Protein AF-A0A4Q5Z6D7-F1 (afdb_monomer_lite)

pLDDT: mean 85.57, std 9.88, range [54.84, 97.62]

Foldseek 3Di:
DPPPPPPVVVVVVVVVVVVVVVVVVVVVVVVVCVPPVVVVVVVVVVVVVVLVVVQVVLVVVLVVLLVVLVVLLVCLVPPVDDLVVSLVVSVVSLVVLVVSLVVRPPSVVDPSVVSSVVSNVSSVVSSVVSVVD

Sequence (133 aa):
MKPQNKTERSRAFMRFLLLFIVTISLVVVAIFYSIEVPQAENEKLRHKLAALQKESESTANFNELLEEAMDELNKLSIPTESAVAVNQRVQLKIIAMEKLLRQIPNSENSIYHLTIRNMSELNQAKYKLSQGR

Radius of gyration: 35.44 Å; chains: 1; bounding box: 70×22×105 Å

Secondary structure (DSSP, 8-state):
---S-HHHHHHHHHHHHHHHHHHHHHHHHHHHHHHHHHHHHHHHHHHHHHHHHHHHHHHHHHHHHHHHHHHHHHHTTSTTS-HHHHHHHHHHHHHHHHHHHTTSTTGGG-HHHHHHHHHHHHHHHHHHHHH--

Structure (mmCIF, N/CA/C/O backbone):
data_AF-A0A4Q5Z6D7-F1
#
_entry.id   AF-A0A4Q5Z6D7-F1
#
loop_
_atom_site.group_PDB
_atom_site.id
_atom_site.type_symbol
_atom_site.label_atom_id
_atom_site.label_alt_id
_atom_site.label_comp_id
_atom_site.label_asym_id
_atom_site.label_entity_id
_atom_site.label_seq_id
_atom_site.pdbx_PDB_ins_code
_atom_site.Cartn_x
_atom_site.Cartn_y
_atom_site.Cartn_z
_atom_site.occupancy
_atom_site.B_iso_or_equiv
_atom_site.auth_seq_id
_atom_site.auth_comp_id
_atom_site.auth_asym_id
_atom_site.auth_atom_id
_atom_site.pdbx_PDB_model_num
ATOM 1 N N . MET A 1 1 ? -42.999 -11.344 70.199 1.00 57.41 1 MET A N 1
ATOM 2 C CA . MET A 1 1 ? -42.985 -9.862 70.243 1.00 57.41 1 MET A CA 1
ATOM 3 C C . MET A 1 1 ? -43.034 -9.321 68.818 1.00 57.41 1 MET A C 1
ATOM 5 O O . MET A 1 1 ? -42.198 -9.712 68.013 1.00 57.41 1 MET A O 1
ATOM 9 N N . LYS A 1 2 ? -44.032 -8.496 68.459 1.00 57.97 2 LYS A N 1
ATOM 10 C CA . LYS A 1 2 ? -44.057 -7.827 67.145 1.00 57.97 2 LYS A CA 1
ATOM 11 C C . LYS A 1 2 ? -43.086 -6.640 67.213 1.00 57.97 2 LYS A C 1
ATOM 13 O O . LYS A 1 2 ? -43.254 -5.813 68.102 1.00 57.97 2 LYS A O 1
ATOM 18 N N . PRO A 1 3 ? -42.079 -6.550 66.330 1.00 61.97 3 PRO A N 1
ATOM 19 C CA . PRO A 1 3 ? -41.137 -5.440 66.366 1.00 61.97 3 PRO A CA 1
ATOM 20 C C . PRO A 1 3 ? -41.888 -4.133 66.095 1.00 61.97 3 PRO A C 1
ATOM 22 O O . PRO A 1 3 ? -42.583 -4.017 65.086 1.00 61.97 3 PRO A O 1
ATOM 25 N N . GLN A 1 4 ? -41.759 -3.171 67.007 1.00 64.31 4 GLN A N 1
ATOM 26 C CA . GLN A 1 4 ? -42.440 -1.872 66.949 1.00 64.31 4 GLN A CA 1
ATOM 27 C C . GLN A 1 4 ? -41.902 -0.998 65.800 1.00 64.31 4 GLN A C 1
ATOM 29 O O . GLN A 1 4 ? -42.610 -0.139 65.286 1.00 64.31 4 GLN A O 1
ATOM 34 N N . ASN A 1 5 ? -40.689 -1.296 65.314 1.00 71.94 5 ASN A N 1
ATOM 35 C CA . ASN A 1 5 ? -40.016 -0.562 64.247 1.00 71.94 5 ASN A CA 1
ATOM 36 C C . ASN A 1 5 ? -40.180 -1.188 62.841 1.00 71.94 5 ASN A C 1
ATOM 38 O O . ASN A 1 5 ? -39.211 -1.436 62.121 1.00 71.94 5 ASN A O 1
ATOM 42 N N . LYS A 1 6 ? -41.408 -1.539 62.446 1.00 73.31 6 LYS A N 1
ATOM 43 C CA . LYS A 1 6 ? -41.669 -2.090 61.098 1.00 73.31 6 LYS A CA 1
ATOM 44 C C . LYS A 1 6 ? -41.568 -1.032 59.995 1.00 73.31 6 LYS A C 1
ATOM 46 O O . LYS A 1 6 ? -41.126 -1.341 58.891 1.00 73.31 6 LYS A O 1
ATOM 51 N N . THR A 1 7 ? -41.970 0.199 60.292 1.00 75.94 7 THR A N 1
ATOM 52 C CA . THR A 1 7 ? -42.044 1.305 59.329 1.00 75.94 7 THR A CA 1
ATOM 53 C C . THR A 1 7 ? -40.669 1.865 58.974 1.00 75.94 7 THR A C 1
ATOM 55 O O . THR A 1 7 ? -40.395 2.038 57.785 1.00 75.94 7 THR A O 1
ATOM 58 N N . GLU A 1 8 ? -39.761 2.076 59.936 1.00 80.31 8 GLU A N 1
ATOM 59 C CA . GLU A 1 8 ? -38.404 2.529 59.587 1.00 80.31 8 GLU A CA 1
ATOM 60 C C . GLU A 1 8 ? -37.609 1.429 58.890 1.00 80.31 8 GLU A C 1
ATOM 62 O O . GLU A 1 8 ? -36.881 1.725 57.946 1.00 80.31 8 GLU A O 1
ATOM 67 N N . ARG A 1 9 ? -37.808 0.155 59.261 1.00 82.56 9 ARG A N 1
ATOM 68 C CA . ARG A 1 9 ? -37.201 -0.982 58.549 1.00 82.56 9 ARG A CA 1
ATOM 69 C C . ARG A 1 9 ? -37.604 -1.017 57.080 1.00 82.56 9 ARG A C 1
ATOM 71 O O . ARG A 1 9 ? -36.741 -1.170 56.223 1.00 82.56 9 ARG A O 1
ATOM 78 N N . SER A 1 10 ? -38.887 -0.823 56.779 1.00 83.06 10 SER A N 1
ATOM 79 C CA . SER A 1 10 ? -39.364 -0.778 55.392 1.00 83.06 10 SER A CA 1
ATOM 80 C C . SER A 1 10 ? -38.794 0.416 54.624 1.00 83.06 10 SER A C 1
ATOM 82 O O . SER A 1 10 ? -38.444 0.279 53.454 1.00 83.06 10 SER A O 1
ATOM 84 N N . ARG A 1 11 ? -38.680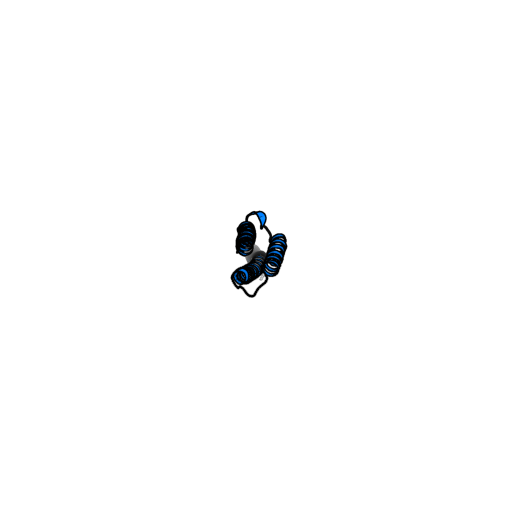 1.587 55.261 1.00 87.50 11 ARG A N 1
ATOM 85 C CA . ARG A 1 11 ? -38.144 2.798 54.621 1.00 87.50 11 ARG A CA 1
ATOM 86 C C . ARG A 1 11 ? -36.634 2.698 54.382 1.00 87.50 11 ARG A C 1
ATOM 88 O O . ARG A 1 11 ? -36.163 3.099 53.321 1.00 87.50 11 ARG A O 1
ATOM 95 N N . ALA A 1 12 ? -35.886 2.138 55.332 1.00 88.56 12 ALA A N 1
ATOM 96 C CA . ALA A 1 12 ? -34.462 1.852 55.185 1.00 88.56 12 ALA A CA 1
ATOM 97 C C . ALA A 1 12 ? -34.213 0.812 54.085 1.00 88.56 12 ALA A C 1
ATOM 99 O O . ALA A 1 12 ? -33.364 1.028 53.224 1.00 88.56 12 ALA A O 1
ATOM 100 N N . PHE A 1 13 ? -35.013 -0.259 54.054 1.00 90.56 13 PHE A N 1
ATOM 101 C CA . PHE A 1 13 ? -34.956 -1.264 52.995 1.00 90.56 13 PHE A CA 1
ATOM 102 C C . PHE A 1 13 ? -35.244 -0.661 51.619 1.00 90.56 13 PHE A C 1
ATOM 104 O O . PHE A 1 13 ? -34.521 -0.944 50.673 1.00 90.56 13 PHE A O 1
ATOM 111 N N . MET A 1 14 ? -36.241 0.221 51.503 1.00 91.00 14 MET A N 1
ATOM 112 C CA . MET A 1 14 ? -36.574 0.823 50.212 1.00 91.00 14 MET A CA 1
ATOM 113 C C . MET A 1 14 ? -35.484 1.777 49.708 1.00 91.00 14 MET A C 1
ATOM 115 O O . MET A 1 14 ? -35.171 1.782 48.521 1.00 91.00 14 MET A O 1
ATOM 119 N N . ARG A 1 15 ? -34.849 2.540 50.608 1.00 92.62 15 ARG A N 1
ATOM 120 C CA . ARG A 1 15 ? -33.671 3.359 50.268 1.00 92.62 15 ARG A CA 1
ATOM 121 C C . ARG A 1 15 ? -32.490 2.496 49.828 1.00 92.62 15 ARG A C 1
ATOM 123 O O . ARG A 1 15 ? -31.841 2.830 48.843 1.00 92.62 15 ARG A O 1
ATOM 130 N N . PHE A 1 16 ? -32.242 1.389 50.528 1.00 94.88 16 PHE A N 1
ATOM 131 C CA . PHE A 1 16 ? -31.211 0.420 50.159 1.00 94.88 16 PHE A CA 1
ATOM 132 C C . PHE A 1 16 ? -31.487 -0.202 48.788 1.00 94.88 16 PHE A C 1
ATOM 134 O O . PHE A 1 16 ? -30.598 -0.225 47.947 1.00 94.88 16 PHE A O 1
ATOM 141 N N . LEU A 1 17 ? -32.721 -0.646 48.539 1.00 95.19 17 LEU A N 1
ATOM 142 C CA . LEU A 1 17 ? -33.115 -1.262 47.276 1.00 95.19 17 LEU A CA 1
ATOM 143 C C . LEU A 1 17 ? -32.959 -0.289 46.103 1.00 95.19 17 LEU A C 1
ATOM 145 O O . LEU A 1 17 ? -32.465 -0.672 45.048 1.00 95.19 17 LEU A O 1
ATOM 149 N N . LEU A 1 18 ? -33.332 0.977 46.296 1.00 96.25 18 LEU A N 1
ATOM 150 C CA . LEU A 1 18 ? -33.183 2.011 45.274 1.00 96.25 18 LEU A CA 1
ATOM 151 C C . LEU A 1 18 ? -31.699 2.265 44.970 1.00 96.25 18 LEU A C 1
ATOM 153 O O . LEU A 1 18 ? -31.301 2.233 43.809 1.00 96.25 18 LEU A O 1
ATOM 157 N N . LEU A 1 19 ? -30.866 2.422 46.005 1.00 96.12 19 LEU A N 1
ATOM 158 C CA . LEU A 1 19 ? -29.413 2.536 45.844 1.00 96.12 19 LEU A CA 1
ATOM 159 C C . LEU A 1 19 ? -28.816 1.318 45.132 1.00 96.12 19 LEU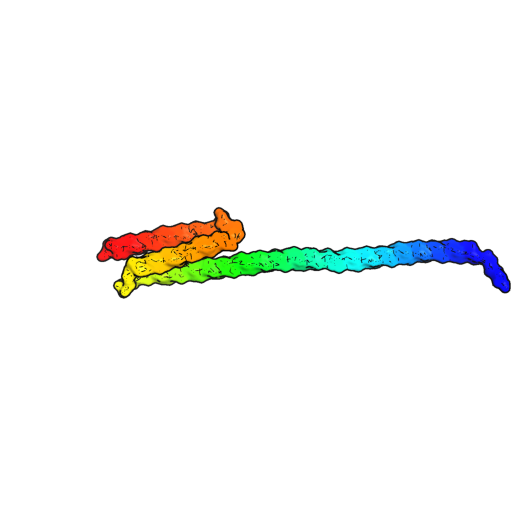 A C 1
ATOM 161 O O . LEU A 1 19 ? -28.001 1.487 44.235 1.00 96.12 19 LEU A O 1
ATOM 165 N N . PHE A 1 20 ? -29.251 0.112 45.490 1.00 96.00 20 PHE A N 1
ATOM 166 C CA . PHE A 1 20 ? -28.789 -1.138 44.893 1.00 96.00 20 PHE A CA 1
ATOM 167 C C . PHE A 1 20 ? -29.125 -1.239 43.400 1.00 96.00 20 PHE A C 1
ATOM 169 O O . PHE A 1 20 ? -28.286 -1.634 42.596 1.00 96.00 20 PHE A O 1
ATOM 176 N N . ILE A 1 21 ? -30.334 -0.839 43.001 1.00 97.62 21 ILE A N 1
ATOM 177 C CA . ILE A 1 21 ? -30.726 -0.817 41.585 1.00 97.62 21 ILE A CA 1
ATOM 178 C C . ILE A 1 21 ? -29.906 0.218 40.814 1.00 97.62 21 ILE A C 1
ATOM 180 O O . ILE A 1 21 ? -29.472 -0.061 39.696 1.00 97.62 21 ILE A O 1
ATOM 184 N N . VAL A 1 22 ? -29.664 1.393 41.403 1.00 97.44 22 VAL A N 1
ATOM 185 C CA . VAL A 1 22 ? -28.854 2.447 40.777 1.00 97.44 22 VAL A CA 1
ATOM 186 C C . VAL A 1 22 ? -27.412 1.981 40.590 1.00 97.44 22 VAL A C 1
ATOM 188 O O . VAL A 1 22 ? -26.865 2.139 39.501 1.00 97.44 22 VAL A O 1
ATOM 191 N N . THR A 1 23 ? -26.802 1.366 41.605 1.00 96.56 23 THR A N 1
ATOM 192 C CA . THR A 1 23 ? -25.420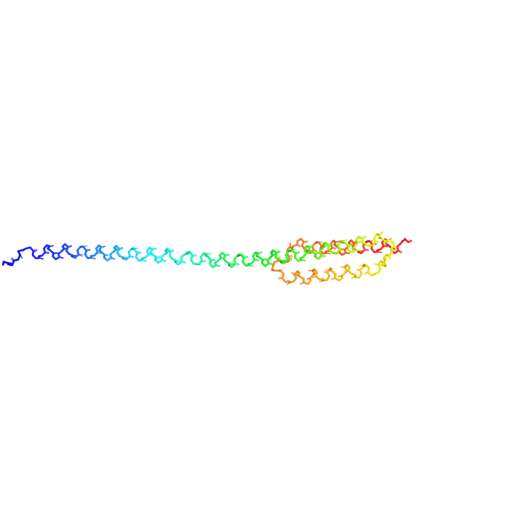 0.882 41.504 1.00 96.56 23 THR A CA 1
ATOM 193 C C . THR A 1 23 ? -25.288 -0.268 40.514 1.00 96.56 23 THR A C 1
ATOM 195 O O . THR A 1 23 ? -24.372 -0.239 39.697 1.00 96.56 23 THR A O 1
ATOM 198 N N . ILE A 1 24 ? -26.210 -1.238 40.510 1.00 97.19 24 ILE A N 1
ATOM 199 C CA . ILE A 1 24 ? -26.201 -2.312 39.506 1.00 97.19 24 ILE A CA 1
ATOM 200 C C . ILE A 1 24 ? -26.368 -1.742 38.102 1.00 97.19 24 ILE A C 1
ATOM 202 O O . ILE A 1 24 ? -25.600 -2.099 37.213 1.00 97.19 24 ILE A O 1
ATOM 206 N N . SER A 1 25 ? -27.326 -0.836 37.900 1.00 96.31 25 SER A N 1
ATOM 207 C CA . SER A 1 25 ? -27.544 -0.204 36.594 1.00 96.31 25 SER A CA 1
ATOM 208 C C . SER A 1 25 ? -26.287 0.520 36.111 1.00 96.31 25 SER A C 1
ATOM 210 O O . SER A 1 25 ? -25.891 0.351 34.962 1.00 96.31 25 SER A O 1
ATOM 212 N N . LEU A 1 26 ? -25.615 1.264 36.997 1.00 96.44 26 LEU A N 1
ATOM 213 C CA . LEU A 1 26 ? -24.359 1.946 36.683 1.00 96.44 26 LEU A CA 1
ATOM 214 C C . LEU A 1 26 ? -23.266 0.954 36.255 1.00 96.44 26 LEU A C 1
ATOM 216 O O . LEU A 1 26 ? -22.591 1.184 35.255 1.00 96.44 26 LEU A O 1
ATOM 220 N N . VAL A 1 27 ? -23.108 -0.155 36.985 1.00 94.88 27 VAL A N 1
ATOM 221 C CA . VAL A 1 27 ? -22.116 -1.196 36.670 1.00 94.88 27 VAL A CA 1
ATOM 222 C C . VAL A 1 27 ? -22.422 -1.860 35.327 1.00 94.88 27 VAL A C 1
ATOM 224 O O . VAL A 1 27 ? -21.517 -2.022 34.513 1.00 94.88 27 VAL A O 1
ATOM 227 N N . VAL A 1 28 ? -23.684 -2.204 35.060 1.00 94.06 28 VAL A N 1
ATOM 228 C CA . VAL A 1 28 ? -24.096 -2.817 33.787 1.00 94.06 28 VAL A CA 1
ATOM 229 C C . VAL A 1 28 ? -23.828 -1.873 32.616 1.00 94.06 28 VAL A C 1
ATOM 231 O O . VAL A 1 28 ? -23.244 -2.297 31.622 1.00 94.06 28 VAL A O 1
ATOM 234 N N . VAL A 1 29 ? -24.187 -0.592 32.745 1.00 91.88 29 VAL A N 1
ATOM 235 C CA . VAL A 1 29 ? -23.912 0.427 31.720 1.00 91.88 29 VAL A CA 1
ATOM 236 C C . VAL A 1 29 ? -22.406 0.576 31.495 1.00 91.88 29 VAL A C 1
ATOM 238 O O . VAL A 1 29 ? -21.960 0.579 30.350 1.00 91.88 29 VAL A O 1
ATOM 241 N N . ALA A 1 30 ? -21.607 0.635 32.563 1.00 91.12 30 ALA A N 1
ATOM 242 C CA . ALA A 1 30 ? -20.154 0.726 32.454 1.00 91.12 30 ALA A CA 1
ATOM 243 C C . ALA A 1 30 ? -19.546 -0.483 31.720 1.00 91.12 30 ALA A C 1
ATOM 245 O O . ALA A 1 30 ? -18.674 -0.306 30.874 1.00 91.12 30 ALA A O 1
ATOM 246 N N . ILE A 1 31 ? -20.027 -1.700 31.995 1.00 89.44 31 ILE A N 1
ATOM 247 C CA . ILE A 1 31 ? -19.580 -2.916 31.298 1.00 89.44 31 ILE A CA 1
ATOM 248 C C . ILE A 1 31 ? -19.974 -2.874 29.816 1.00 89.44 31 ILE A C 1
ATOM 250 O O . ILE A 1 31 ? -19.137 -3.173 28.968 1.00 89.44 31 ILE A O 1
ATOM 254 N N . PHE A 1 32 ? -21.205 -2.463 29.493 1.00 86.81 32 PHE A N 1
ATOM 255 C CA . PHE A 1 32 ? -21.671 -2.338 28.107 1.00 86.81 32 PHE A CA 1
ATOM 256 C C . PHE A 1 32 ? -20.789 -1.383 27.292 1.00 86.81 32 PHE A C 1
ATOM 258 O O . PHE A 1 32 ? -20.242 -1.774 26.261 1.00 86.81 32 PHE A O 1
ATOM 265 N N . TYR A 1 33 ? -20.564 -0.165 27.798 1.00 83.94 33 TYR A N 1
ATOM 266 C CA . TYR A 1 33 ? -19.698 0.812 27.130 1.00 83.94 33 TYR A CA 1
ATOM 267 C C . TYR A 1 33 ? -18.231 0.366 27.060 1.00 83.94 33 TYR A C 1
ATOM 269 O O . TYR A 1 33 ? -17.533 0.714 26.110 1.00 83.94 33 TYR A O 1
ATOM 277 N N . SER A 1 34 ? -17.762 -0.424 28.031 1.00 80.75 34 SER A N 1
ATOM 278 C CA . SER A 1 34 ? -16.400 -0.965 28.040 1.00 80.75 34 SER A CA 1
ATOM 279 C C . SER A 1 34 ? -16.165 -2.035 26.964 1.00 80.75 34 SER A C 1
ATOM 281 O O . SER A 1 34 ? -15.039 -2.183 26.506 1.00 80.75 34 SER A O 1
ATOM 283 N N . ILE A 1 35 ? -17.192 -2.776 26.527 1.00 76.75 35 ILE A N 1
ATOM 284 C CA . ILE A 1 35 ? -17.037 -3.888 25.566 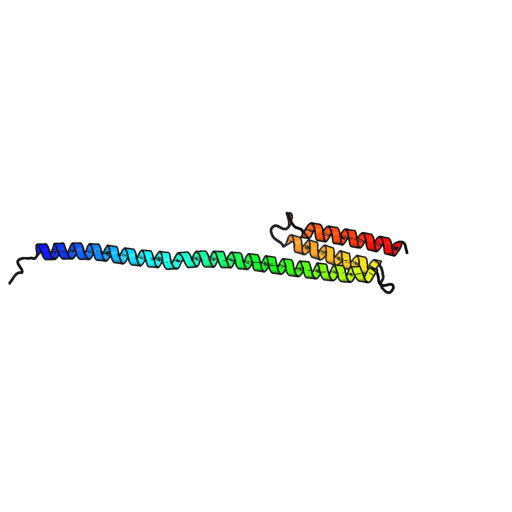1.00 76.75 35 ILE A CA 1
ATOM 285 C C . ILE A 1 35 ? -17.311 -3.453 24.121 1.00 76.75 35 ILE A C 1
ATOM 287 O O . ILE A 1 35 ? -16.583 -3.852 23.212 1.00 76.75 35 ILE A O 1
ATOM 291 N N . GLU A 1 36 ? -18.337 -2.634 23.892 1.00 71.00 36 GLU A N 1
ATOM 292 C CA . GLU A 1 36 ? -18.803 -2.308 22.537 1.00 71.00 36 GLU A CA 1
ATOM 293 C C . GLU A 1 36 ? -17.895 -1.283 21.831 1.00 71.00 36 GLU A C 1
ATOM 295 O O . GLU A 1 36 ? -17.596 -1.416 20.641 1.00 71.00 36 GLU A O 1
ATOM 300 N N . VAL A 1 37 ? -17.361 -0.306 22.576 1.00 71.31 37 VAL A N 1
ATOM 301 C CA . VAL A 1 37 ? -16.457 0.723 22.029 1.00 71.31 37 VAL A CA 1
ATOM 302 C C . VAL A 1 37 ? -15.148 0.115 21.493 1.00 71.31 37 VAL A C 1
ATOM 304 O O . VAL A 1 37 ? -14.802 0.405 20.343 1.00 71.31 37 VAL A O 1
ATOM 307 N N . PRO A 1 38 ? -14.448 -0.784 22.220 1.00 75.69 38 PRO A N 1
ATOM 308 C CA . PRO A 1 38 ? -13.258 -1.443 21.683 1.00 75.69 38 PRO A CA 1
ATOM 309 C C . PRO A 1 38 ? -13.523 -2.313 20.453 1.00 75.69 38 PRO A C 1
ATOM 311 O O . PRO A 1 38 ? -12.628 -2.478 19.628 1.00 75.69 38 PRO A O 1
ATOM 314 N N . GLN A 1 39 ? -14.719 -2.892 20.306 1.00 78.50 39 GLN A N 1
ATOM 315 C CA . GLN A 1 39 ? -15.046 -3.718 19.139 1.00 78.50 39 GLN A CA 1
ATOM 316 C C . GLN A 1 39 ? -15.191 -2.871 17.875 1.00 78.50 39 GLN A C 1
ATOM 318 O O . GLN A 1 39 ? -14.520 -3.153 16.883 1.00 78.50 39 GLN A O 1
ATOM 323 N N . ALA A 1 40 ? -15.973 -1.792 17.933 1.00 79.25 40 ALA A N 1
ATOM 324 C CA . ALA A 1 40 ? -16.140 -0.879 16.803 1.00 79.25 40 ALA A CA 1
ATOM 325 C C . ALA A 1 40 ? -14.815 -0.205 16.396 1.00 79.25 40 ALA A C 1
ATOM 327 O O . ALA A 1 40 ? -14.520 -0.039 15.208 1.00 79.25 40 ALA A O 1
ATOM 328 N N . GLU A 1 41 ? -13.979 0.160 17.374 1.00 80.88 41 GLU A N 1
ATOM 329 C CA . GLU A 1 41 ? -12.649 0.706 17.104 1.00 80.88 41 GLU A CA 1
ATOM 330 C C . GLU A 1 41 ? -11.731 -0.337 16.455 1.00 80.88 41 GLU A C 1
ATOM 332 O O . GLU A 1 41 ? -11.104 -0.049 15.433 1.00 80.88 41 GLU A O 1
ATOM 337 N N . ASN A 1 42 ? -11.710 -1.569 16.971 1.00 87.44 42 ASN A N 1
ATOM 338 C CA . ASN A 1 42 ? -10.934 -2.661 16.388 1.00 87.44 42 ASN A CA 1
ATOM 339 C C . ASN A 1 42 ? -11.373 -2.996 14.960 1.00 87.44 42 ASN A C 1
ATOM 341 O O . ASN A 1 42 ? -10.519 -3.230 14.106 1.00 87.44 42 ASN A O 1
ATOM 345 N N . GLU A 1 43 ? -12.672 -3.002 14.664 1.00 87.69 43 GLU A N 1
ATOM 346 C CA . GLU A 1 43 ? -13.173 -3.209 13.302 1.00 87.69 43 GLU A CA 1
ATOM 347 C C . GLU A 1 43 ? -12.705 -2.099 12.360 1.00 87.69 43 GLU A C 1
ATOM 349 O O . GLU A 1 43 ? -12.160 -2.374 11.287 1.00 87.69 43 GLU A O 1
ATOM 354 N N . LYS A 1 44 ? -12.820 -0.836 12.781 1.00 87.75 44 LYS A N 1
ATOM 355 C CA . LYS A 1 44 ? -12.336 0.304 11.996 1.00 87.75 44 LYS A CA 1
ATOM 356 C C . LYS A 1 44 ? -10.824 0.244 11.776 1.00 87.75 44 LYS A C 1
ATOM 358 O O . LYS A 1 44 ? -10.356 0.548 10.678 1.00 87.75 44 LYS A O 1
ATOM 363 N N . LEU A 1 45 ? -10.055 -0.150 12.791 1.00 88.56 45 LEU A N 1
ATOM 364 C CA . LEU A 1 45 ? -8.609 -0.347 12.686 1.00 88.56 45 LEU A CA 1
ATOM 365 C C . LEU A 1 45 ? -8.271 -1.485 11.720 1.00 88.56 45 LEU A C 1
ATOM 367 O O . LEU A 1 45 ? -7.411 -1.303 10.863 1.00 88.56 45 LEU A O 1
ATOM 371 N N . ARG A 1 46 ? -8.981 -2.616 11.782 1.00 89.50 46 ARG A N 1
ATOM 372 C CA . ARG A 1 46 ? -8.815 -3.737 10.843 1.00 89.50 46 ARG A CA 1
ATOM 373 C C . ARG A 1 46 ? -9.105 -3.325 9.405 1.00 89.50 46 ARG A C 1
ATOM 375 O O . ARG A 1 46 ? -8.320 -3.642 8.519 1.00 89.50 46 ARG A O 1
ATOM 382 N N . HIS A 1 47 ? -10.176 -2.569 9.174 1.00 87.56 47 HIS A N 1
ATOM 383 C CA . HIS A 1 47 ? -10.490 -2.041 7.847 1.00 87.56 47 HIS A CA 1
ATOM 384 C C . HIS A 1 47 ? -9.402 -1.103 7.320 1.00 87.56 47 HIS A C 1
ATOM 386 O O . HIS A 1 47 ? -9.002 -1.218 6.162 1.00 87.56 47 HIS A O 1
ATOM 392 N N . LYS A 1 48 ? -8.884 -0.207 8.168 1.00 87.38 48 LYS A N 1
ATOM 393 C CA . LYS A 1 48 ? -7.761 0.667 7.803 1.00 87.38 48 LYS A CA 1
ATOM 394 C C . LYS A 1 48 ? -6.495 -0.130 7.495 1.00 87.38 48 LYS A C 1
ATOM 396 O O . LYS A 1 48 ? -5.846 0.148 6.495 1.00 87.38 48 LYS A O 1
ATOM 401 N N . LEU A 1 49 ? -6.163 -1.126 8.315 1.00 90.00 49 LEU A N 1
ATOM 402 C CA . L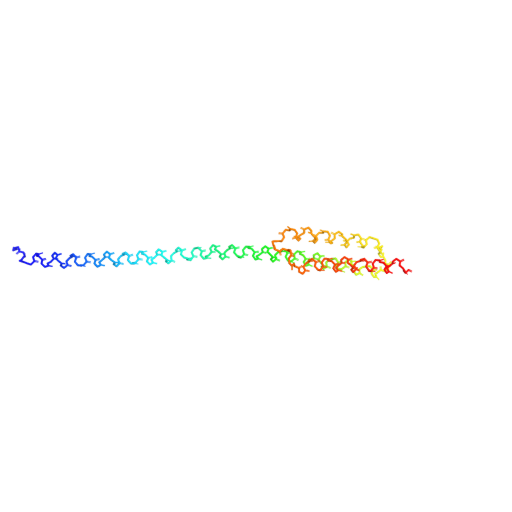EU A 1 49 ? -5.001 -1.990 8.100 1.00 90.00 49 LEU A CA 1
ATOM 403 C C . LEU A 1 49 ? -5.107 -2.764 6.786 1.00 90.00 49 LEU A C 1
ATOM 405 O O . LEU A 1 49 ? -4.137 -2.802 6.039 1.00 90.00 49 LEU A O 1
ATOM 409 N N . ALA A 1 50 ? -6.279 -3.317 6.470 1.00 88.94 50 ALA A N 1
ATOM 410 C CA . ALA A 1 50 ? -6.503 -4.022 5.212 1.00 88.94 50 ALA A CA 1
ATOM 411 C C . ALA A 1 50 ? -6.354 -3.093 3.995 1.00 88.94 50 ALA A C 1
ATOM 413 O O . ALA A 1 50 ? -5.753 -3.475 2.992 1.00 88.94 50 ALA A O 1
ATOM 414 N N . ALA A 1 51 ? -6.861 -1.858 4.086 1.00 85.75 51 ALA A N 1
ATOM 415 C CA . ALA A 1 51 ? -6.686 -0.859 3.034 1.00 85.75 51 ALA A CA 1
ATOM 416 C C . ALA A 1 51 ? -5.205 -0.482 2.844 1.00 85.75 51 ALA A C 1
ATOM 418 O O . ALA A 1 51 ? -4.724 -0.481 1.714 1.00 85.75 51 ALA A O 1
ATOM 419 N N . LEU A 1 52 ? -4.476 -0.247 3.941 1.00 86.50 52 LEU A N 1
ATOM 420 C CA . LEU A 1 52 ? -3.044 0.068 3.913 1.00 86.50 52 LEU A CA 1
ATOM 421 C C . LEU A 1 52 ? -2.197 -1.096 3.389 1.00 86.50 52 LEU A C 1
ATOM 423 O O . LEU A 1 52 ? -1.277 -0.875 2.610 1.00 86.50 52 LEU A O 1
ATOM 427 N N . GLN A 1 53 ? -2.502 -2.337 3.776 1.00 88.50 53 GLN A N 1
ATOM 428 C CA . GLN A 1 53 ? -1.820 -3.518 3.240 1.00 88.50 53 GLN A CA 1
ATOM 429 C C . GLN A 1 53 ? -2.020 -3.631 1.731 1.00 88.50 53 GLN A C 1
ATOM 431 O O . GLN A 1 53 ? -1.050 -3.824 1.005 1.00 88.50 53 GLN A O 1
ATOM 436 N N . LYS A 1 54 ? -3.253 -3.440 1.253 1.00 85.81 54 LYS A N 1
ATOM 437 C CA . LYS A 1 54 ? -3.558 -3.469 -0.180 1.00 85.81 54 LYS A CA 1
ATOM 438 C C . LYS A 1 54 ? -2.844 -2.354 -0.953 1.00 85.81 54 LYS A C 1
ATOM 440 O O . LYS A 1 54 ? -2.355 -2.584 -2.059 1.00 85.81 54 LYS A O 1
ATOM 445 N N . GLU A 1 55 ? -2.776 -1.153 -0.385 1.00 83.81 55 GLU A N 1
ATOM 446 C CA . GLU A 1 55 ? -2.024 -0.034 -0.961 1.00 83.81 55 GLU A CA 1
ATOM 447 C C . GLU A 1 55 ? -0.517 -0.331 -1.002 1.00 83.81 55 GLU A C 1
ATOM 449 O O . GLU A 1 55 ? 0.125 -0.136 -2.036 1.00 83.81 55 GLU A O 1
ATOM 454 N N . SER A 1 56 ? 0.039 -0.871 0.086 1.00 86.94 56 SER A N 1
ATOM 455 C CA . SER A 1 56 ? 1.450 -1.256 0.179 1.00 86.94 56 SER A CA 1
ATOM 456 C C . SER A 1 56 ? 1.819 -2.341 -0.830 1.00 86.94 56 SER A C 1
ATOM 458 O O . SER A 1 56 ? 2.855 -2.236 -1.478 1.00 86.94 56 SER A O 1
ATOM 460 N N . GLU A 1 57 ? 0.984 -3.368 -0.981 1.00 89.25 57 GLU A N 1
ATOM 461 C CA . GLU A 1 57 ? 1.188 -4.444 -1.956 1.00 89.25 57 GLU A CA 1
ATOM 462 C C . GLU A 1 57 ? 1.163 -3.897 -3.387 1.00 89.25 57 GLU A C 1
ATOM 464 O O . GLU A 1 57 ? 2.055 -4.171 -4.186 1.00 89.25 57 GLU A O 1
ATOM 469 N N . SER A 1 58 ? 0.188 -3.039 -3.694 1.00 85.44 58 SER A N 1
ATOM 470 C CA . SER A 1 58 ? 0.088 -2.411 -5.015 1.00 85.44 58 SER A CA 1
ATOM 471 C C . SER A 1 58 ? 1.298 -1.523 -5.326 1.00 85.44 58 SER A C 1
ATOM 473 O O . SER A 1 58 ? 1.787 -1.515 -6.455 1.00 85.44 58 SER A O 1
ATOM 475 N N . THR A 1 59 ? 1.806 -0.806 -4.320 1.00 87.25 59 THR A N 1
ATOM 476 C CA . THR A 1 59 ? 3.011 0.029 -4.429 1.00 87.25 59 THR A CA 1
ATOM 477 C C . THR A 1 59 ? 4.262 -0.819 -4.659 1.00 87.25 59 THR A C 1
ATOM 479 O O . THR A 1 59 ? 5.086 -0.477 -5.505 1.00 87.25 59 THR A O 1
ATOM 482 N N . ALA A 1 60 ? 4.401 -1.941 -3.946 1.00 90.50 60 ALA A N 1
ATOM 483 C CA . ALA A 1 60 ? 5.521 -2.863 -4.123 1.00 90.50 60 ALA A CA 1
ATOM 484 C C . ALA A 1 60 ? 5.547 -3.444 -5.545 1.00 90.50 60 ALA A C 1
ATOM 486 O O . ALA A 1 60 ? 6.568 -3.351 -6.222 1.00 90.50 60 ALA A O 1
ATOM 487 N N . ASN A 1 61 ? 4.398 -3.924 -6.030 1.00 90.56 61 ASN A N 1
ATOM 488 C CA . ASN A 1 61 ? 4.258 -4.467 -7.383 1.00 90.56 61 ASN A CA 1
ATOM 489 C C . ASN A 1 61 ? 4.554 -3.415 -8.466 1.00 90.56 61 ASN A C 1
ATOM 491 O O . ASN A 1 61 ? 5.140 -3.721 -9.503 1.00 90.56 61 ASN A O 1
ATOM 495 N N . PHE A 1 62 ? 4.156 -2.158 -8.241 1.00 90.88 62 PHE A N 1
ATOM 496 C CA . PHE A 1 62 ? 4.496 -1.065 -9.150 1.00 90.88 62 PHE A CA 1
ATOM 497 C C . PHE A 1 62 ? 6.010 -0.816 -9.198 1.00 90.88 62 PHE A C 1
ATOM 499 O O . PHE A 1 62 ? 6.574 -0.670 -10.282 1.00 90.88 62 PHE A O 1
ATOM 506 N N . ASN A 1 63 ? 6.666 -0.772 -8.035 1.00 91.50 63 ASN A N 1
ATOM 507 C CA . ASN A 1 63 ? 8.104 -0.528 -7.943 1.00 91.50 63 ASN A CA 1
ATOM 508 C C . ASN A 1 63 ? 8.921 -1.644 -8.601 1.00 91.50 63 ASN A C 1
ATOM 510 O O . ASN A 1 63 ? 9.883 -1.344 -9.302 1.00 91.50 63 ASN A O 1
ATOM 514 N N . GLU A 1 64 ? 8.509 -2.901 -8.436 1.00 95.00 64 GLU A N 1
ATOM 515 C CA . GLU A 1 64 ? 9.135 -4.048 -9.100 1.00 95.00 64 GLU A CA 1
ATOM 516 C C . GLU A 1 64 ? 9.075 -3.902 -10.628 1.00 95.00 64 GLU A C 1
ATOM 518 O O . GLU A 1 64 ? 10.103 -3.942 -11.301 1.00 95.00 64 GLU A O 1
ATOM 523 N N . LEU A 1 65 ? 7.894 -3.612 -11.189 1.00 93.31 65 LEU A N 1
ATOM 524 C CA . LEU A 1 65 ? 7.758 -3.392 -12.633 1.00 93.31 65 LEU A CA 1
ATOM 525 C C . LEU A 1 65 ? 8.595 -2.214 -13.141 1.00 93.31 65 LEU A C 1
ATOM 527 O O . LEU A 1 65 ? 9.107 -2.267 -14.262 1.00 93.31 65 LEU A O 1
ATOM 531 N N . LEU A 1 66 ? 8.719 -1.150 -12.347 1.00 93.88 66 LEU A N 1
ATOM 532 C CA . LEU A 1 66 ? 9.544 0.004 -12.688 1.00 93.88 66 LEU A CA 1
ATOM 533 C C . LEU A 1 66 ? 11.032 -0.362 -12.722 1.00 93.88 66 LEU A C 1
ATOM 535 O O . LEU A 1 66 ? 11.727 0.013 -13.667 1.00 93.88 66 LEU A O 1
ATOM 539 N N . GLU A 1 67 ? 11.514 -1.094 -11.718 1.00 95.06 67 GLU A N 1
ATOM 540 C CA . GLU A 1 67 ? 12.900 -1.556 -11.642 1.00 95.06 67 GLU A CA 1
ATOM 541 C C . GLU A 1 67 ? 13.234 -2.473 -12.821 1.00 95.06 67 GLU A C 1
ATOM 543 O O . GLU A 1 67 ? 14.211 -2.240 -13.534 1.00 95.06 67 GLU A O 1
ATOM 548 N N . GLU A 1 68 ? 12.363 -3.436 -13.117 1.00 94.19 68 GLU A N 1
ATOM 549 C CA . GLU A 1 68 ? 12.530 -4.310 -14.273 1.00 94.19 68 GLU A CA 1
ATOM 550 C C . GLU A 1 68 ? 12.503 -3.542 -15.603 1.00 94.19 68 GLU A C 1
ATOM 552 O O . GLU A 1 68 ? 13.209 -3.892 -16.550 1.00 94.19 68 GLU A O 1
ATOM 557 N N . ALA A 1 69 ? 11.665 -2.507 -15.717 1.00 92.88 69 ALA A N 1
ATOM 558 C CA . ALA A 1 69 ? 11.607 -1.687 -16.919 1.00 92.88 69 ALA A CA 1
ATOM 559 C C . ALA A 1 69 ? 12.889 -0.863 -17.089 1.00 92.88 69 ALA A C 1
ATOM 561 O O . ALA A 1 69 ? 13.368 -0.713 -18.215 1.00 92.88 69 ALA A O 1
ATOM 562 N N . MET A 1 70 ? 13.471 -0.373 -15.992 1.00 92.69 70 MET A N 1
ATOM 563 C CA . MET A 1 70 ? 14.765 0.311 -16.000 1.00 92.69 70 MET A CA 1
ATOM 564 C C . MET A 1 70 ? 15.924 -0.629 -16.335 1.00 92.69 70 MET A C 1
ATOM 566 O O . MET A 1 70 ? 16.802 -0.234 -17.104 1.00 92.69 70 MET A O 1
ATOM 570 N N . ASP A 1 71 ? 15.922 -1.861 -15.825 1.00 92.12 71 ASP A N 1
ATOM 571 C CA . ASP A 1 71 ? 16.923 -2.871 -16.187 1.00 92.12 71 ASP A CA 1
ATOM 572 C C . ASP A 1 71 ? 16.877 -3.184 -17.688 1.00 92.12 71 ASP A C 1
ATOM 574 O O . ASP A 1 71 ? 17.887 -3.078 -18.386 1.00 92.12 71 ASP A O 1
ATOM 578 N N . GLU A 1 72 ? 15.684 -3.457 -18.225 1.00 89.50 72 GLU A N 1
ATOM 579 C CA . GLU A 1 72 ? 15.491 -3.676 -19.662 1.00 89.50 72 GLU A CA 1
ATOM 580 C C . GLU A 1 72 ? 15.975 -2.489 -20.492 1.00 89.50 72 GLU A C 1
ATOM 582 O O . GLU A 1 72 ? 16.710 -2.639 -21.465 1.00 89.50 72 GLU A O 1
ATOM 587 N N . LEU A 1 73 ? 15.626 -1.279 -20.080 1.00 89.25 73 LEU A N 1
ATOM 588 C CA . LEU A 1 73 ? 16.044 -0.066 -20.758 1.00 89.25 73 LEU A CA 1
ATOM 589 C C . LEU A 1 73 ? 17.566 0.155 -20.731 1.00 89.25 73 LEU A C 1
ATOM 591 O O . LEU A 1 73 ? 18.125 0.759 -21.653 1.00 89.25 73 LEU A O 1
ATOM 595 N N . ASN A 1 74 ? 18.257 -0.302 -19.687 1.00 87.44 74 ASN A N 1
ATOM 596 C CA . ASN A 1 74 ? 19.715 -0.244 -19.618 1.00 87.44 74 ASN A CA 1
ATOM 597 C C . ASN A 1 74 ? 20.379 -1.199 -20.617 1.00 87.44 74 ASN A C 1
ATOM 599 O O . ASN A 1 74 ? 21.451 -0.870 -21.131 1.00 87.44 74 ASN A O 1
ATOM 603 N N . LYS A 1 75 ? 19.711 -2.298 -20.992 1.00 85.12 75 LYS A N 1
ATOM 604 C CA . LYS A 1 75 ? 20.183 -3.223 -22.038 1.00 85.12 75 LYS A CA 1
ATOM 605 C C . LYS A 1 75 ? 20.233 -2.581 -23.420 1.00 85.12 75 LYS A C 1
ATOM 607 O O . LYS A 1 75 ? 21.028 -3.002 -24.252 1.00 85.12 75 LYS A O 1
ATOM 612 N N . LEU A 1 76 ? 19.495 -1.490 -23.650 1.00 79.56 76 LEU A N 1
ATOM 613 C CA . LEU A 1 76 ? 19.589 -0.718 -24.895 1.00 79.56 76 LEU A CA 1
ATOM 614 C C . LEU A 1 76 ? 20.983 -0.104 -25.126 1.00 79.56 76 LEU A C 1
ATOM 616 O O . LEU A 1 76 ? 21.342 0.222 -26.255 1.00 79.56 76 LEU A O 1
ATOM 620 N N . SER A 1 77 ? 21.769 0.075 -24.063 1.00 70.88 77 SER A N 1
ATOM 621 C CA . SER A 1 77 ? 23.154 0.544 -24.157 1.00 70.88 77 SER A CA 1
ATOM 622 C C . SER A 1 77 ? 24.141 -0.574 -24.529 1.00 70.88 77 SER A C 1
ATOM 624 O O . SER A 1 77 ? 25.315 -0.282 -24.757 1.00 70.88 77 SER A O 1
ATOM 626 N N . ILE A 1 78 ? 23.699 -1.838 -24.569 1.00 74.75 78 ILE A N 1
ATOM 627 C CA . ILE A 1 78 ? 24.538 -3.011 -24.829 1.00 74.75 78 ILE A CA 1
ATOM 628 C C . ILE A 1 78 ? 24.467 -3.359 -26.330 1.00 74.75 78 ILE A C 1
ATOM 630 O O . ILE A 1 78 ? 23.377 -3.606 -26.843 1.00 74.75 78 ILE A O 1
ATOM 634 N N . PRO A 1 79 ? 25.603 -3.442 -27.052 1.00 63.59 79 PRO A N 1
ATOM 635 C CA . PRO A 1 79 ? 25.620 -3.670 -28.505 1.00 63.59 79 PRO A CA 1
ATOM 636 C C . PRO A 1 79 ? 25.035 -5.010 -28.974 1.00 63.59 79 PRO A C 1
ATOM 638 O O . PRO A 1 79 ? 24.755 -5.178 -30.157 1.00 63.59 79 PRO A O 1
ATOM 641 N N . THR A 1 80 ? 24.904 -5.989 -28.078 1.00 70.00 80 THR A N 1
ATOM 642 C CA . THR A 1 80 ? 24.473 -7.356 -28.408 1.00 70.00 80 THR A CA 1
ATOM 643 C C . THR A 1 80 ? 22.959 -7.520 -28.491 1.00 70.00 80 THR A C 1
ATOM 645 O O . THR A 1 80 ? 22.496 -8.545 -28.987 1.00 70.00 80 THR A O 1
ATOM 648 N N . GLU A 1 81 ? 22.176 -6.553 -28.009 1.00 75.12 81 GLU A N 1
ATOM 649 C CA . GLU A 1 81 ? 20.718 -6.652 -27.992 1.00 75.12 81 GLU A CA 1
ATOM 650 C C . GLU A 1 81 ? 20.050 -5.817 -29.087 1.00 75.12 81 GLU A C 1
ATOM 652 O O . GLU A 1 81 ? 20.428 -4.682 -29.371 1.00 75.12 81 GLU A O 1
ATOM 657 N N . SER A 1 82 ? 18.996 -6.372 -29.693 1.00 83.69 82 SER A N 1
ATOM 658 C CA . SER A 1 82 ? 18.182 -5.635 -30.659 1.00 83.69 82 SER A CA 1
ATOM 659 C C . SER A 1 82 ? 17.440 -4.496 -29.965 1.00 83.69 82 SER A C 1
ATOM 661 O O . SER A 1 82 ? 16.566 -4.728 -29.125 1.00 83.69 82 SER A O 1
ATOM 663 N N . ALA A 1 83 ? 17.724 -3.264 -30.390 1.00 84.12 83 ALA A N 1
ATOM 664 C CA . ALA A 1 83 ? 17.059 -2.067 -29.886 1.00 84.12 83 ALA A CA 1
ATOM 665 C C . ALA A 1 83 ? 15.525 -2.131 -30.002 1.00 84.12 83 ALA A C 1
ATOM 667 O O . ALA A 1 83 ? 14.806 -1.607 -29.151 1.00 84.12 83 ALA A O 1
ATOM 668 N N . VAL A 1 84 ? 15.016 -2.799 -31.042 1.00 87.44 84 VAL A N 1
ATOM 669 C CA . VAL A 1 84 ? 13.577 -3.002 -31.262 1.00 87.44 84 VAL A CA 1
ATOM 670 C C . VAL A 1 84 ? 12.990 -3.930 -30.200 1.00 87.44 84 VAL A C 1
ATOM 672 O O . VAL A 1 84 ? 11.945 -3.618 -29.629 1.00 87.44 84 VAL A O 1
ATOM 675 N N . ALA A 1 85 ? 13.669 -5.042 -29.906 1.00 87.69 85 ALA A N 1
ATOM 676 C CA . ALA A 1 85 ? 13.212 -6.017 -28.919 1.00 87.69 85 ALA A CA 1
ATOM 677 C C . ALA A 1 85 ? 13.212 -5.430 -27.500 1.00 87.69 85 ALA A C 1
ATOM 679 O O . ALA A 1 85 ? 12.233 -5.588 -26.773 1.00 87.69 85 ALA A O 1
ATOM 680 N N . VAL A 1 86 ? 14.267 -4.697 -27.130 1.00 87.81 86 VAL A N 1
ATOM 681 C CA . VAL A 1 86 ? 14.346 -3.993 -25.840 1.00 87.81 86 VAL A CA 1
ATOM 682 C C . VAL A 1 86 ? 13.197 -2.993 -25.700 1.00 87.81 86 VAL A C 1
ATOM 684 O O . VAL A 1 86 ? 12.460 -3.034 -24.717 1.00 87.81 86 VAL A O 1
ATOM 687 N N . ASN A 1 87 ? 12.979 -2.147 -26.713 1.00 90.00 87 ASN A N 1
ATOM 688 C CA . ASN A 1 87 ? 11.893 -1.167 -26.698 1.00 90.00 87 ASN A CA 1
ATOM 689 C C . ASN A 1 87 ? 10.522 -1.837 -26.507 1.00 90.00 87 ASN A C 1
ATOM 691 O O . ASN A 1 87 ? 9.720 -1.372 -25.701 1.00 90.00 87 ASN A O 1
ATOM 695 N N . GLN A 1 88 ? 10.254 -2.952 -27.193 1.00 91.44 88 GLN A N 1
ATOM 696 C CA . GLN A 1 88 ? 9.004 -3.698 -27.021 1.00 91.44 88 GLN A CA 1
ATOM 697 C C . GLN A 1 88 ? 8.834 -4.230 -25.592 1.00 91.44 88 GLN A C 1
ATOM 699 O O . GLN A 1 88 ? 7.752 -4.096 -25.022 1.00 91.44 88 GLN A O 1
ATOM 704 N N . ARG A 1 89 ? 9.888 -4.791 -24.986 1.00 93.25 89 ARG A N 1
ATOM 705 C CA . ARG A 1 89 ? 9.827 -5.301 -23.606 1.00 93.25 89 ARG A CA 1
ATOM 706 C C . ARG A 1 89 ? 9.568 -4.187 -22.592 1.00 93.25 89 ARG A C 1
ATOM 708 O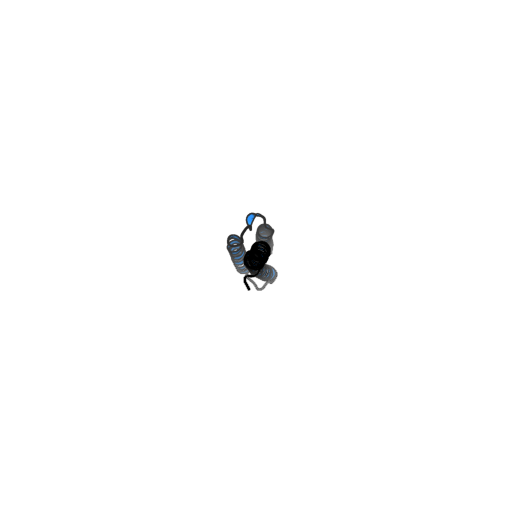 O . ARG A 1 89 ? 8.723 -4.361 -21.716 1.00 93.25 89 ARG A O 1
ATOM 715 N N . VAL A 1 90 ? 10.210 -3.028 -22.750 1.00 92.25 90 VAL A N 1
ATOM 716 C CA . VAL A 1 90 ? 9.951 -1.851 -21.900 1.00 92.25 90 VAL A CA 1
ATOM 717 C C . VAL A 1 90 ? 8.503 -1.368 -22.054 1.00 92.25 90 VAL A C 1
ATOM 719 O O . VAL A 1 90 ? 7.838 -1.107 -21.053 1.00 92.25 90 VAL A O 1
ATOM 722 N N . GLN A 1 91 ? 7.965 -1.321 -23.279 1.00 93.62 91 GLN A N 1
ATOM 723 C CA . GLN A 1 91 ? 6.566 -0.935 -23.513 1.00 93.62 91 GLN A CA 1
ATOM 724 C C . GLN A 1 91 ? 5.562 -1.905 -22.876 1.00 93.62 91 GLN A C 1
ATOM 726 O O . GLN A 1 91 ? 4.565 -1.470 -22.303 1.00 93.62 91 GLN A O 1
ATOM 731 N N . LEU A 1 92 ? 5.827 -3.215 -22.910 1.00 94.94 92 LEU A N 1
ATOM 732 C CA . LEU A 1 92 ? 4.979 -4.201 -22.231 1.00 94.94 92 LEU A CA 1
ATOM 733 C C . LEU A 1 92 ? 4.935 -3.970 -20.715 1.00 94.94 92 LEU A C 1
ATOM 735 O O . LEU A 1 92 ? 3.864 -4.058 -20.113 1.00 94.94 92 LEU A O 1
ATOM 739 N N . LYS A 1 93 ? 6.073 -3.620 -20.103 1.00 93.38 93 LYS A N 1
ATOM 740 C CA . LYS A 1 93 ? 6.140 -3.283 -18.673 1.00 93.38 93 LYS A CA 1
ATOM 741 C C . LYS A 1 93 ? 5.416 -1.971 -18.356 1.00 93.38 93 LYS A C 1
ATOM 743 O O . LYS A 1 93 ? 4.708 -1.902 -17.357 1.00 93.38 93 LYS A O 1
ATOM 748 N N . ILE A 1 94 ? 5.497 -0.968 -19.235 1.00 93.75 94 ILE A N 1
ATOM 749 C CA . ILE A 1 94 ? 4.712 0.275 -19.126 1.00 93.75 94 ILE A CA 1
ATOM 750 C C . ILE A 1 94 ? 3.205 -0.017 -19.135 1.00 93.75 94 ILE A C 1
ATOM 752 O O . ILE A 1 94 ? 2.485 0.442 -18.250 1.00 93.75 94 ILE A O 1
ATOM 756 N N . ILE A 1 95 ? 2.729 -0.847 -20.067 1.00 94.06 95 ILE A N 1
ATOM 757 C CA . ILE A 1 95 ? 1.318 -1.261 -20.130 1.00 94.06 95 ILE A CA 1
ATOM 758 C C . ILE A 1 95 ? 0.907 -2.023 -18.859 1.00 94.06 95 ILE A C 1
ATOM 760 O O . ILE A 1 95 ? -0.202 -1.841 -18.351 1.00 94.06 95 ILE A O 1
ATOM 764 N N . ALA A 1 96 ? 1.790 -2.867 -18.317 1.00 93.19 96 ALA A N 1
ATOM 765 C CA . ALA A 1 96 ? 1.540 -3.570 -17.061 1.00 93.19 96 ALA A CA 1
ATOM 766 C C . ALA A 1 96 ? 1.409 -2.598 -15.872 1.00 93.19 96 ALA A C 1
ATOM 768 O O . ALA A 1 96 ? 0.468 -2.733 -15.086 1.00 93.19 96 ALA A O 1
ATOM 769 N N . MET A 1 97 ? 2.269 -1.575 -15.786 1.00 91.56 97 MET A N 1
ATOM 770 C CA . MET A 1 97 ? 2.167 -0.508 -14.781 1.00 91.56 97 MET A CA 1
ATOM 771 C C . MET A 1 97 ? 0.854 0.279 -14.912 1.00 91.56 97 MET A C 1
ATOM 773 O O . MET A 1 97 ? 0.168 0.504 -13.915 1.00 91.56 97 MET A O 1
ATOM 777 N N . GLU A 1 98 ? 0.439 0.635 -16.132 1.00 90.25 98 GLU A N 1
ATOM 778 C CA . GLU A 1 98 ? -0.853 1.295 -16.375 1.00 90.25 98 GLU A CA 1
ATOM 779 C C . GLU A 1 98 ? -2.050 0.424 -15.973 1.00 90.25 98 GLU A C 1
ATOM 781 O O . GLU A 1 98 ? -3.084 0.935 -15.537 1.00 90.25 98 GLU A O 1
ATOM 786 N N . LYS A 1 99 ? -1.939 -0.898 -16.131 1.00 90.25 99 LYS A N 1
ATOM 787 C CA . LYS A 1 99 ? -2.976 -1.843 -15.710 1.00 90.25 99 LYS A CA 1
ATOM 788 C C . LYS A 1 99 ? -3.064 -1.933 -14.187 1.00 90.25 99 LYS A C 1
ATOM 790 O O . LYS A 1 99 ? -4.181 -1.925 -13.671 1.00 90.25 99 LYS A O 1
ATOM 795 N N . LEU A 1 100 ? -1.927 -2.000 -13.486 1.00 87.69 100 LEU A N 1
ATOM 796 C CA . LEU A 1 100 ? -1.890 -1.971 -12.018 1.00 87.69 100 LEU A CA 1
ATOM 797 C C . LEU A 1 100 ? -2.501 -0.683 -11.479 1.00 87.69 100 LEU A C 1
ATOM 799 O O . LEU A 1 100 ? -3.299 -0.719 -10.550 1.00 87.69 100 LEU A O 1
ATOM 803 N N . LEU A 1 101 ? -2.196 0.448 -12.110 1.00 85.56 101 LEU A N 1
ATOM 804 C CA . LEU A 1 101 ? -2.653 1.746 -11.648 1.00 85.56 101 LEU A CA 1
ATOM 805 C C . LEU A 1 101 ? -4.184 1.880 -11.618 1.00 85.56 101 LEU A C 1
ATOM 807 O O . LEU A 1 101 ? -4.729 2.465 -10.689 1.00 85.56 101 LEU A O 1
ATOM 811 N N . ARG A 1 102 ? -4.895 1.258 -12.566 1.00 83.62 102 ARG A N 1
ATOM 812 C CA . ARG A 1 102 ? -6.373 1.221 -12.575 1.00 83.62 102 ARG A CA 1
ATOM 813 C C . ARG A 1 102 ? -6.977 0.448 -11.399 1.00 83.62 102 ARG A C 1
ATOM 815 O O . ARG A 1 102 ? -8.179 0.538 -11.170 1.00 83.62 102 ARG A O 1
ATOM 822 N N . GLN A 1 103 ? -6.176 -0.348 -10.695 1.00 80.31 103 GLN A N 1
ATOM 823 C CA . GLN A 1 103 ? -6.601 -1.142 -9.541 1.00 80.31 103 GLN A CA 1
ATOM 824 C C . GLN A 1 103 ? -6.328 -0.425 -8.210 1.00 80.31 103 GLN A C 1
ATOM 826 O O . GLN A 1 103 ? -6.831 -0.867 -7.174 1.00 80.31 103 GLN A O 1
ATOM 831 N N . ILE A 1 104 ? -5.562 0.673 -8.234 1.00 74.81 104 ILE A N 1
ATOM 832 C CA . ILE A 1 104 ? -5.185 1.451 -7.054 1.00 74.81 104 ILE A CA 1
ATOM 833 C C . ILE A 1 104 ? -6.251 2.532 -6.804 1.00 74.81 104 ILE A C 1
ATOM 835 O O . ILE A 1 104 ? -6.449 3.410 -7.647 1.00 74.81 104 ILE A O 1
ATOM 839 N N . PRO A 1 105 ? -6.946 2.515 -5.653 1.00 67.31 105 PRO A N 1
ATOM 840 C CA . PRO A 1 105 ? -7.863 3.589 -5.277 1.00 67.31 105 PRO A CA 1
ATOM 841 C C . PRO A 1 105 ? -7.113 4.927 -5.167 1.00 67.31 105 PRO A C 1
ATOM 843 O O . PRO A 1 105 ? -6.023 4.969 -4.606 1.00 67.31 105 PRO A O 1
ATOM 846 N N . ASN A 1 106 ? -7.701 6.026 -5.651 1.00 66.38 106 ASN A N 1
ATOM 847 C CA . ASN A 1 106 ? -7.101 7.374 -5.646 1.00 66.38 106 ASN A CA 1
ATOM 848 C C . ASN A 1 106 ? -5.831 7.544 -6.508 1.00 66.38 106 ASN A C 1
ATOM 850 O O . ASN A 1 106 ? -5.054 8.477 -6.293 1.00 66.38 106 ASN A O 1
ATOM 854 N N . SER A 1 107 ? -5.622 6.695 -7.519 1.00 64.06 107 SER A N 1
ATOM 855 C CA . SER A 1 107 ? -4.480 6.810 -8.438 1.00 64.06 107 SER A CA 1
ATOM 856 C C . SER A 1 107 ? -4.452 8.105 -9.264 1.00 64.06 107 SER A C 1
ATOM 858 O O . SER A 1 107 ? -3.392 8.473 -9.773 1.00 64.06 107 SER A O 1
ATOM 860 N N . GLU A 1 108 ? -5.587 8.804 -9.380 1.00 59.72 108 GLU A N 1
ATOM 861 C CA . GLU A 1 108 ? -5.771 10.009 -10.206 1.00 59.72 108 GLU A CA 1
ATOM 862 C C . GLU A 1 108 ? -4.833 11.171 -9.845 1.00 59.72 108 GLU A C 1
ATOM 864 O O . GLU A 1 108 ? -4.595 12.041 -10.677 1.00 59.72 108 GLU A O 1
ATOM 869 N N . ASN A 1 109 ? -4.250 11.181 -8.642 1.00 62.06 109 ASN A N 1
ATOM 870 C CA . ASN A 1 109 ? -3.411 12.290 -8.173 1.00 62.06 109 ASN A CA 1
ATOM 871 C C . ASN A 1 109 ? -1.896 12.025 -8.242 1.00 62.06 109 ASN A C 1
ATOM 873 O O . ASN A 1 109 ? -1.092 12.805 -7.737 1.00 62.06 109 ASN A O 1
ATOM 877 N N . SER A 1 110 ? -1.481 10.880 -8.773 1.00 67.94 110 SER A N 1
ATOM 878 C CA . SER A 1 110 ? -0.277 10.241 -8.253 1.00 67.94 110 SER A CA 1
ATOM 879 C C . SER A 1 110 ? 0.966 10.392 -9.130 1.00 67.94 110 SER A C 1
ATOM 881 O O . SER A 1 110 ? 0.943 10.267 -10.355 1.00 67.94 110 SER A O 1
ATOM 883 N N . ILE A 1 111 ? 2.093 10.558 -8.440 1.00 83.19 111 ILE A N 1
ATOM 884 C CA . ILE A 1 111 ? 3.468 10.357 -8.914 1.00 83.19 111 ILE A CA 1
ATOM 885 C C . ILE A 1 111 ? 3.599 9.163 -9.874 1.00 83.19 111 ILE A C 1
ATOM 887 O O . ILE A 1 111 ? 4.380 9.245 -10.812 1.00 83.19 111 ILE A O 1
ATOM 891 N N . TYR A 1 112 ? 2.803 8.100 -9.724 1.00 88.38 112 TYR A N 1
ATOM 892 C CA . TYR A 1 112 ? 2.784 6.964 -10.644 1.00 88.38 112 TYR A CA 1
ATOM 893 C C . TYR A 1 112 ? 2.530 7.351 -12.108 1.00 88.38 112 TYR A C 1
ATOM 895 O O . TYR A 1 112 ? 3.241 6.876 -12.992 1.00 88.38 112 TYR A O 1
ATOM 903 N N . HIS A 1 113 ? 1.575 8.246 -12.386 1.00 89.50 113 HIS A N 1
ATOM 904 C CA . HIS A 1 113 ? 1.323 8.721 -13.750 1.00 89.50 113 HIS A CA 1
ATOM 905 C C . HIS A 1 113 ? 2.514 9.498 -14.317 1.00 89.50 113 HIS A C 1
ATOM 907 O O . HIS A 1 113 ? 2.845 9.352 -15.495 1.00 89.50 113 HIS A O 1
ATOM 913 N N . LEU A 1 114 ? 3.169 10.308 -13.479 1.00 91.06 114 LEU A N 1
ATOM 914 C CA . LEU A 1 114 ? 4.377 11.037 -13.856 1.00 91.06 114 LEU A CA 1
ATOM 915 C C . LEU A 1 114 ? 5.538 10.071 -14.120 1.00 91.06 114 LEU A C 1
ATOM 917 O O . LEU A 1 114 ? 6.228 10.208 -15.124 1.00 91.06 114 LEU A O 1
ATOM 921 N N . THR A 1 115 ? 5.718 9.064 -13.269 1.00 91.69 115 THR A N 1
ATOM 922 C CA . THR A 1 115 ? 6.752 8.037 -13.413 1.00 91.69 115 THR A CA 1
ATOM 923 C C . THR A 1 115 ? 6.555 7.214 -14.683 1.00 91.69 115 THR A C 1
ATOM 925 O O . THR A 1 115 ? 7.503 7.055 -15.447 1.00 91.69 115 THR A O 1
ATOM 928 N N . ILE A 1 116 ? 5.329 6.757 -14.964 1.00 92.69 116 ILE A N 1
ATOM 929 C CA . ILE A 1 116 ? 4.998 6.044 -16.208 1.00 92.69 116 ILE A CA 1
ATOM 930 C C . ILE A 1 116 ? 5.308 6.919 -17.427 1.00 92.69 116 ILE A C 1
ATOM 932 O O . ILE A 1 116 ? 5.944 6.457 -18.378 1.00 92.69 116 ILE A O 1
ATOM 936 N N . ARG A 1 117 ? 4.891 8.192 -17.398 1.00 93.19 117 ARG A N 1
ATOM 937 C CA . ARG A 1 117 ? 5.157 9.140 -18.486 1.00 93.19 117 ARG A CA 1
ATOM 938 C C . ARG A 1 117 ? 6.655 9.314 -18.712 1.00 93.19 117 ARG A C 1
ATOM 940 O O . ARG A 1 117 ? 7.117 9.108 -19.831 1.00 93.19 117 ARG A O 1
ATOM 947 N N . ASN A 1 118 ? 7.405 9.615 -17.655 1.00 94.00 118 ASN A N 1
ATOM 948 C CA . ASN A 1 118 ? 8.853 9.797 -17.721 1.00 94.00 118 ASN A CA 1
ATOM 949 C C . ASN A 1 118 ? 9.551 8.536 -18.245 1.00 94.00 118 ASN A C 1
ATOM 951 O O . ASN A 1 118 ? 10.455 8.631 -19.069 1.00 94.00 118 ASN A O 1
ATOM 955 N N . MET A 1 119 ? 9.106 7.351 -17.819 1.00 93.75 119 MET A N 1
ATOM 956 C CA . MET A 1 119 ? 9.646 6.080 -18.296 1.00 93.75 119 MET A CA 1
ATOM 957 C C . MET A 1 119 ? 9.401 5.880 -19.797 1.00 93.75 119 MET A C 1
ATOM 959 O O . MET A 1 119 ? 10.304 5.480 -20.532 1.00 93.75 119 MET A O 1
ATOM 963 N N . SER A 1 120 ? 8.196 6.202 -20.272 1.00 94.19 120 SER A N 1
ATOM 964 C CA . SER A 1 120 ? 7.850 6.138 -21.695 1.00 94.19 120 SER A CA 1
ATOM 965 C C . SER A 1 120 ? 8.675 7.118 -22.528 1.00 94.19 120 SER A C 1
ATOM 967 O O . SER A 1 120 ? 9.250 6.730 -23.548 1.00 94.19 120 SER A O 1
ATOM 969 N N . GLU A 1 121 ? 8.795 8.368 -22.078 1.00 94.81 121 GLU A N 1
ATOM 970 C CA . GLU A 1 121 ? 9.600 9.397 -22.741 1.00 94.81 121 GLU A CA 1
ATOM 971 C C . GLU A 1 121 ? 11.078 8.998 -22.809 1.00 94.81 121 GLU A C 1
ATOM 973 O O . GLU A 1 121 ? 11.707 9.107 -23.865 1.00 94.81 121 GLU A O 1
ATOM 978 N N . LEU A 1 122 ? 11.624 8.466 -21.715 1.00 93.56 122 LEU A N 1
ATOM 979 C CA . LEU A 1 122 ? 13.020 8.055 -21.642 1.00 93.56 122 LEU A CA 1
ATOM 980 C C . LEU A 1 122 ? 13.300 6.826 -22.517 1.00 93.56 122 LEU A C 1
ATOM 982 O O . LEU A 1 122 ? 14.322 6.788 -23.207 1.00 93.56 122 LEU A O 1
ATOM 986 N N . ASN A 1 123 ? 12.372 5.867 -22.569 1.00 92.81 123 ASN A N 1
ATOM 987 C CA . ASN A 1 123 ? 12.439 4.738 -23.494 1.00 92.81 123 ASN A CA 1
ATOM 988 C C . ASN A 1 123 ? 12.447 5.203 -24.959 1.00 92.81 123 ASN A C 1
ATOM 990 O O . ASN A 1 123 ? 13.321 4.814 -25.734 1.00 92.81 123 ASN A O 1
ATOM 994 N N . GLN A 1 124 ? 11.536 6.107 -25.332 1.00 92.00 124 GLN A N 1
ATOM 995 C CA . GLN A 1 124 ? 11.495 6.668 -26.685 1.00 92.00 124 GLN A CA 1
ATOM 996 C C . GLN A 1 124 ? 12.772 7.440 -27.036 1.00 92.00 124 GLN A C 1
ATOM 998 O O . GLN A 1 124 ? 13.277 7.312 -28.152 1.00 92.00 124 GLN A O 1
ATOM 1003 N N . ALA A 1 125 ? 13.299 8.238 -26.105 1.00 91.38 125 ALA A N 1
ATOM 1004 C CA . ALA A 1 125 ? 14.522 9.007 -26.312 1.00 91.38 125 ALA A CA 1
ATOM 1005 C C . ALA A 1 125 ? 15.726 8.087 -26.547 1.00 91.38 125 ALA A C 1
ATOM 1007 O O . ALA A 1 125 ? 16.440 8.241 -27.539 1.00 91.38 125 ALA A O 1
ATOM 1008 N N . LYS A 1 126 ? 15.915 7.083 -25.684 1.00 89.12 126 LYS A N 1
ATOM 1009 C CA . LYS A 1 126 ? 16.993 6.102 -25.831 1.00 89.12 126 LYS A CA 1
ATOM 1010 C C . LYS A 1 126 ? 16.854 5.279 -27.118 1.00 89.12 126 LYS A C 1
ATOM 1012 O O . LYS A 1 126 ? 17.850 5.080 -27.809 1.00 89.12 126 LYS A O 1
ATOM 1017 N N . TYR A 1 127 ? 15.638 4.876 -27.491 1.00 88.94 127 TYR A N 1
ATOM 1018 C CA . TYR A 1 127 ? 15.380 4.167 -28.748 1.00 88.94 127 TYR A CA 1
ATOM 1019 C C . TYR A 1 127 ? 15.709 5.008 -29.988 1.00 88.94 127 TYR A C 1
ATOM 1021 O O . TYR A 1 127 ? 16.320 4.513 -30.928 1.00 88.94 127 TYR A O 1
ATOM 1029 N N . LYS A 1 128 ? 15.374 6.303 -30.003 1.00 88.38 128 LYS A N 1
ATOM 1030 C CA . LYS A 1 128 ? 15.765 7.196 -31.109 1.00 88.38 128 LYS A CA 1
ATOM 1031 C C . LYS A 1 128 ? 17.285 7.329 -31.227 1.00 88.38 128 LYS A C 1
ATOM 1033 O O . LYS A 1 128 ? 17.808 7.325 -32.337 1.00 88.38 128 LYS A O 1
ATOM 1038 N N . LEU A 1 129 ? 17.990 7.416 -30.098 1.00 86.44 129 LEU A N 1
ATOM 1039 C CA . LEU A 1 129 ? 19.453 7.500 -30.077 1.00 86.44 129 LEU A CA 1
ATOM 1040 C C . LEU A 1 129 ? 20.131 6.222 -30.586 1.00 86.44 129 LEU A C 1
ATOM 1042 O O . LEU A 1 129 ? 21.189 6.315 -31.201 1.00 86.44 129 LEU A O 1
ATOM 1046 N N . SER A 1 130 ? 19.545 5.045 -30.353 1.00 82.62 130 SER A N 1
ATOM 1047 C CA . SER A 1 130 ? 20.103 3.787 -30.861 1.00 82.62 130 SER A CA 1
ATOM 1048 C C . SER A 1 130 ? 19.865 3.572 -32.357 1.00 82.62 130 SER A C 1
ATOM 1050 O O . SER A 1 130 ? 20.634 2.850 -32.975 1.00 82.62 130 SER A O 1
ATOM 1052 N N . GLN A 1 131 ? 18.851 4.213 -32.948 1.00 77.81 131 GLN A N 1
ATOM 1053 C CA . GLN A 1 131 ? 18.589 4.189 -34.398 1.00 77.81 131 GLN A CA 1
ATOM 1054 C C . GLN A 1 131 ? 19.451 5.190 -35.188 1.00 77.81 131 GLN A C 1
ATOM 1056 O O . GLN A 1 131 ? 19.591 5.060 -36.399 1.00 77.81 131 GLN A O 1
ATOM 1061 N N . GLY A 1 132 ? 19.979 6.224 -34.522 1.00 67.69 132 GLY A N 1
ATOM 1062 C CA . GLY A 1 132 ? 20.836 7.253 -35.124 1.00 67.69 132 GLY A CA 1
ATOM 1063 C C . GLY A 1 132 ? 22.343 6.984 -35.014 1.00 67.69 132 GLY A C 1
ATOM 1064 O O . GLY A 1 132 ? 23.129 7.878 -35.326 1.00 67.69 132 GLY A O 1
ATOM 1065 N N . ARG A 1 133 ? 22.735 5.803 -34.525 1.00 54.84 133 ARG A N 1
ATOM 1066 C CA . ARG A 1 133 ? 24.113 5.291 -34.477 1.00 54.84 133 ARG A CA 1
ATOM 1067 C C . ARG A 1 133 ? 24.307 4.236 -35.555 1.00 54.84 133 ARG A C 1
ATOM 1069 O O . ARG A 1 133 ? 25.438 4.177 -36.079 1.00 54.84 133 ARG A O 1
#